Protein AF-A0AAC9FQZ5-F1 (afdb_monomer_lite)

Radius of gyration: 15.2 Å; chains: 1; bounding box: 39×34×38 Å

Sequence (65 aa):
MYPIEQEPGIWFATYLISEYSDGVERILANVSMRHNVHGTEALARHAARLAGRAAIARLAPRDKN

pLDDT: mean 86.32, std 15.11, range [37.19, 97.88]

Organism: NCBI:txid190721

Secondary structure (DSSP, 8-state):
-----PPTT-B--EEEEEEEETTEEEEEEEEE-TTS-BSSHHHHHHHHHHHHHHHHHHHSPP---

Structure (mmCIF, N/CA/C/O backbone):
data_AF-A0AAC9FQZ5-F1
#
_entry.id   AF-A0AAC9FQZ5-F1
#
loop_
_atom_site.group_PDB
_atom_site.id
_atom_site.type_symbol
_atom_site.label_atom_id
_atom_site.label_alt_id
_atom_site.label_comp_id
_atom_site.label_asym_id
_atom_site.label_entity_id
_atom_site.label_seq_id
_atom_site.pdbx_PDB_ins_code
_atom_site.Cartn_x
_atom_site.Cartn_y
_atom_site.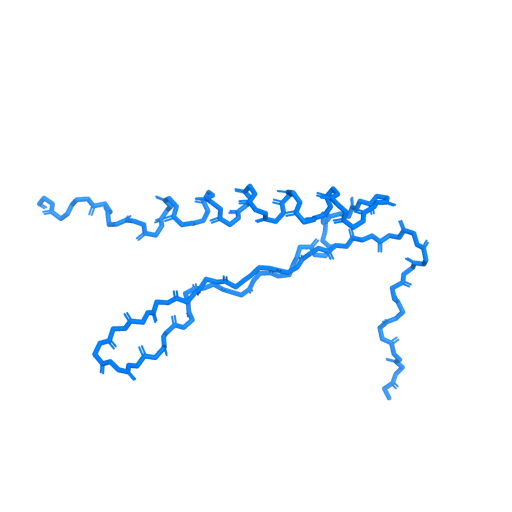Cartn_z
_atom_site.occupancy
_atom_site.B_iso_or_equiv
_atom_site.auth_seq_id
_atom_site.auth_comp_id
_atom_site.auth_asym_id
_atom_site.auth_atom_id
_atom_site.pdbx_PDB_model_num
ATOM 1 N N . MET A 1 1 ? 9.815 -24.466 -3.401 1.00 56.09 1 MET A N 1
ATOM 2 C CA . MET A 1 1 ? 9.322 -23.085 -3.579 1.00 56.09 1 MET A CA 1
ATOM 3 C C . MET A 1 1 ? 10.301 -22.401 -4.511 1.00 56.09 1 MET A C 1
ATOM 5 O O . MET A 1 1 ? 11.464 -22.298 -4.147 1.00 56.09 1 MET A O 1
ATOM 9 N N . TYR A 1 2 ? 9.875 -22.039 -5.719 1.00 53.75 2 TYR A N 1
ATOM 10 C CA . TYR A 1 2 ? 10.675 -21.168 -6.581 1.00 53.75 2 TYR A CA 1
ATOM 11 C C . TYR A 1 2 ? 10.514 -19.728 -6.079 1.00 53.75 2 TYR A C 1
ATOM 13 O O . TYR A 1 2 ? 9.421 -19.393 -5.604 1.00 53.75 2 TYR A O 1
ATOM 21 N N . PRO A 1 3 ? 11.569 -18.898 -6.099 1.00 57.84 3 PRO A N 1
ATOM 22 C CA . PRO A 1 3 ? 11.439 -17.504 -5.710 1.00 57.84 3 PRO A CA 1
ATOM 23 C C . PRO A 1 3 ? 10.404 -16.816 -6.605 1.00 57.84 3 PRO A C 1
ATOM 25 O O . PRO A 1 3 ? 10.270 -17.130 -7.786 1.00 57.84 3 PRO A O 1
ATOM 28 N N . ILE A 1 4 ? 9.648 -15.885 -6.025 1.00 67.12 4 ILE A N 1
ATOM 29 C CA . ILE A 1 4 ? 8.832 -14.953 -6.801 1.00 67.12 4 ILE A CA 1
ATOM 30 C C . ILE A 1 4 ? 9.834 -14.054 -7.519 1.00 67.12 4 ILE A C 1
ATOM 32 O O . ILE A 1 4 ? 10.349 -13.109 -6.923 1.00 67.12 4 ILE A O 1
ATOM 36 N N . GLU A 1 5 ? 10.167 -14.395 -8.758 1.00 62.31 5 GLU A N 1
ATOM 37 C CA . GLU A 1 5 ? 11.032 -13.562 -9.579 1.00 62.31 5 GLU A CA 1
ATOM 38 C C . GLU A 1 5 ? 10.268 -12.277 -9.900 1.00 62.31 5 GLU A C 1
ATOM 40 O O . GLU A 1 5 ? 9.249 -12.284 -10.591 1.00 62.31 5 GLU A O 1
ATOM 45 N N . GLN A 1 6 ? 10.708 -11.162 -9.314 1.00 65.19 6 GLN A N 1
ATOM 46 C CA . GLN A 1 6 ? 10.354 -9.859 -9.855 1.00 65.19 6 GLN A CA 1
ATOM 47 C C . GLN A 1 6 ? 11.063 -9.736 -11.197 1.00 65.19 6 GLN A C 1
ATOM 49 O O . GLN A 1 6 ? 12.290 -9.823 -11.254 1.00 65.19 6 GLN A O 1
ATOM 54 N N . GLU A 1 7 ? 10.291 -9.540 -12.264 1.00 73.31 7 GLU A N 1
ATOM 55 C CA . GLU A 1 7 ? 10.856 -9.216 -13.568 1.00 73.31 7 GLU A CA 1
ATOM 56 C C . GLU A 1 7 ? 11.753 -7.973 -13.427 1.00 73.31 7 GLU A C 1
ATOM 58 O O . GLU A 1 7 ? 11.304 -6.946 -12.897 1.00 73.31 7 GLU A O 1
ATOM 63 N N . PRO A 1 8 ? 13.028 -8.039 -13.853 1.00 75.38 8 PRO A N 1
ATOM 64 C CA . PRO A 1 8 ? 13.935 -6.906 -13.758 1.00 75.38 8 PRO A CA 1
ATOM 65 C C . PRO A 1 8 ? 13.346 -5.669 -14.440 1.00 75.38 8 PRO A C 1
ATOM 67 O O . PRO A 1 8 ? 12.905 -5.722 -15.585 1.00 75.38 8 PRO A O 1
ATOM 70 N N . GLY A 1 9 ? 13.344 -4.540 -13.732 1.00 82.06 9 GLY A N 1
ATOM 71 C CA . GLY A 1 9 ? 12.780 -3.287 -14.242 1.00 82.06 9 GLY A CA 1
ATOM 72 C C . GLY A 1 9 ? 11.269 -3.134 -14.048 1.00 82.06 9 GLY A C 1
ATOM 73 O O . GLY A 1 9 ? 10.741 -2.075 -14.382 1.00 82.06 9 GLY A O 1
ATOM 74 N N . ILE A 1 10 ? 10.580 -4.119 -13.460 1.00 88.75 10 ILE A N 1
ATOM 75 C CA . ILE A 1 10 ? 9.162 -4.022 -13.105 1.00 88.75 10 ILE A CA 1
ATOM 76 C C . ILE A 1 10 ? 9.005 -3.884 -11.593 1.00 88.75 10 ILE A C 1
ATOM 78 O O . ILE A 1 10 ? 9.356 -4.761 -10.808 1.00 88.75 10 ILE A O 1
ATOM 82 N N . TRP A 1 11 ? 8.405 -2.772 -11.182 1.00 92.38 11 TRP A N 1
ATOM 83 C CA . TRP A 1 11 ? 8.170 -2.433 -9.788 1.00 92.38 11 TRP A CA 1
ATOM 84 C C . TRP A 1 11 ? 6.679 -2.396 -9.493 1.00 92.38 11 TRP A C 1
ATOM 86 O O . TRP A 1 11 ? 5.929 -1.664 -10.130 1.00 92.38 11 TRP A O 1
ATOM 96 N N . PHE A 1 12 ? 6.255 -3.115 -8.463 1.00 93.25 12 PHE A N 1
ATOM 97 C CA . PHE A 1 12 ? 4.978 -2.880 -7.799 1.00 93.25 12 PHE A CA 1
ATOM 98 C C . PHE A 1 12 ? 5.244 -2.584 -6.329 1.00 93.25 12 PHE A C 1
ATOM 100 O O . PHE A 1 12 ? 6.262 -2.992 -5.769 1.00 93.25 12 PHE A O 1
ATOM 107 N N . ALA A 1 13 ? 4.318 -1.879 -5.697 1.00 94.69 13 ALA A N 1
ATOM 108 C CA . ALA A 1 13 ? 4.417 -1.550 -4.288 1.00 94.69 13 ALA A CA 1
ATOM 109 C C . ALA A 1 13 ? 3.346 -2.283 -3.476 1.00 94.69 13 ALA A C 1
ATOM 111 O O . ALA A 1 13 ? 2.285 -2.664 -3.975 1.00 94.69 13 ALA A O 1
ATOM 112 N N . THR A 1 14 ? 3.640 -2.464 -2.198 1.00 95.56 14 THR A N 1
ATOM 113 C CA . THR A 1 14 ? 2.677 -2.895 -1.189 1.00 95.56 14 THR A CA 1
ATOM 114 C C . THR A 1 14 ? 2.535 -1.753 -0.194 1.00 95.56 14 THR A C 1
ATOM 116 O O . THR A 1 14 ? 3.535 -1.127 0.162 1.00 95.56 14 THR A O 1
ATOM 119 N N . TYR A 1 15 ? 1.313 -1.465 0.248 1.00 95.75 15 TYR A N 1
ATOM 120 C CA . TYR A 1 15 ? 1.079 -0.534 1.350 1.00 95.75 15 TYR A CA 1
ATOM 121 C C . TYR A 1 15 ? 0.311 -1.214 2.484 1.00 95.75 15 TYR A C 1
ATOM 123 O O . TYR A 1 15 ? -0.555 -2.061 2.253 1.00 95.75 15 TYR A O 1
ATOM 131 N N . LEU A 1 16 ? 0.650 -0.812 3.708 1.00 96.12 16 LEU A N 1
ATOM 132 C CA . LEU A 1 16 ? 0.012 -1.230 4.949 1.00 96.12 16 LEU A CA 1
ATOM 133 C C . LEU A 1 16 ? -0.650 -0.003 5.583 1.00 96.12 16 LEU A C 1
ATOM 135 O O . LEU A 1 16 ? -0.054 1.075 5.606 1.00 96.12 16 LEU A O 1
ATOM 139 N N . ILE A 1 17 ? -1.866 -0.165 6.091 1.00 95.00 17 ILE A N 1
ATOM 140 C CA . ILE A 1 17 ? -2.512 0.807 6.973 1.00 95.00 17 ILE A CA 1
ATOM 141 C C . ILE A 1 17 ? -2.731 0.104 8.303 1.00 95.00 17 ILE A C 1
ATOM 143 O O . ILE A 1 17 ? -3.458 -0.889 8.353 1.00 95.00 17 ILE A O 1
ATOM 147 N N . SER A 1 18 ? -2.124 0.639 9.355 1.00 94.38 18 SER A N 1
ATOM 148 C CA . SER A 1 18 ? -2.309 0.188 10.730 1.00 94.38 18 SER A CA 1
ATOM 149 C C . SER A 1 18 ? -2.916 1.311 11.554 1.00 94.38 18 SER A C 1
ATOM 151 O O . SER A 1 18 ? -2.579 2.483 11.380 1.00 94.38 18 SER A O 1
ATOM 153 N N . GLU A 1 19 ? -3.802 0.941 12.459 1.00 93.44 19 GLU A N 1
ATOM 154 C CA . GLU A 1 19 ? -4.292 1.793 13.528 1.00 93.44 19 GLU A CA 1
ATOM 155 C C . GLU A 1 19 ? -3.672 1.326 14.839 1.00 93.44 19 GLU A C 1
ATOM 157 O O . GLU A 1 19 ? -3.619 0.129 15.116 1.00 93.44 19 GLU A O 1
A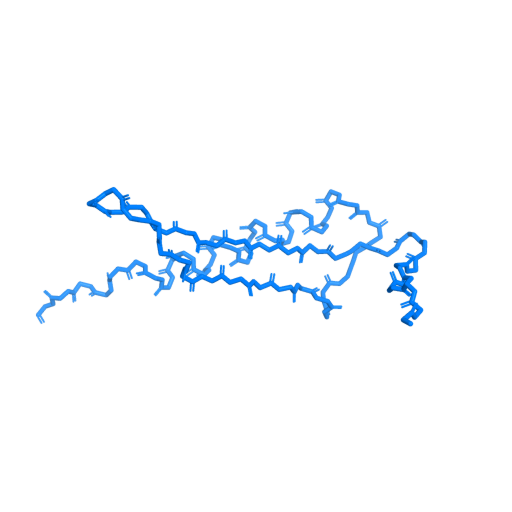TOM 162 N N . TYR A 1 20 ? -3.205 2.279 15.636 1.00 92.88 20 TYR A N 1
ATOM 163 C CA . TYR A 1 20 ? -2.713 2.023 16.981 1.00 92.88 20 TYR A CA 1
ATOM 164 C C . TYR A 1 20 ? -3.674 2.674 17.971 1.00 92.88 20 TYR A C 1
ATOM 166 O O . TYR A 1 20 ? -3.830 3.896 17.969 1.00 92.88 20 TYR A O 1
ATOM 174 N N . SER A 1 21 ? -4.309 1.864 18.812 1.00 92.12 21 SER A N 1
ATOM 175 C CA . SER A 1 21 ? -5.231 2.317 19.858 1.00 92.12 21 SER A CA 1
ATOM 176 C C . SER A 1 21 ? -5.068 1.450 21.099 1.00 92.12 21 SER A C 1
ATOM 178 O O . SER A 1 21 ? -4.898 0.240 20.976 1.00 92.12 21 SER A O 1
ATOM 180 N N . ASP A 1 22 ? -5.110 2.052 22.289 1.00 92.81 22 ASP A N 1
ATOM 181 C CA . ASP A 1 22 ? -5.044 1.339 23.577 1.00 92.81 22 ASP A CA 1
ATOM 182 C C . ASP A 1 22 ? -3.849 0.372 23.709 1.00 92.81 22 ASP A C 1
ATOM 184 O O . ASP A 1 22 ? -3.934 -0.684 24.331 1.00 92.81 22 ASP A O 1
ATOM 188 N N . GLY A 1 23 ? -2.713 0.725 23.097 1.00 93.06 23 GLY A N 1
ATOM 189 C CA . GLY A 1 23 ? -1.501 -0.102 23.102 1.00 93.06 23 GLY A CA 1
ATOM 190 C C . GLY A 1 23 ? -1.552 -1.331 22.185 1.00 93.06 23 GLY A C 1
ATOM 191 O O . GLY A 1 23 ? -0.641 -2.154 22.238 1.00 93.06 23 GLY A O 1
ATOM 192 N N . VAL A 1 24 ? -2.575 -1.454 21.335 1.00 94.88 24 VAL A N 1
ATOM 193 C CA . VAL A 1 24 ? -2.756 -2.561 20.387 1.00 94.88 24 VAL A CA 1
ATOM 194 C C . VAL A 1 24 ? -2.668 -2.050 18.948 1.00 94.88 24 VAL A C 1
ATOM 196 O O . VAL A 1 24 ? -3.275 -1.039 18.594 1.00 94.88 24 VAL A O 1
ATOM 199 N N . GLU A 1 25 ? -1.918 -2.764 18.103 1.00 94.62 25 GLU A N 1
ATOM 200 C CA . GLU A 1 25 ? -1.899 -2.542 16.654 1.00 94.62 25 GLU A CA 1
ATOM 201 C C . GLU A 1 25 ? -3.014 -3.335 15.968 1.00 94.62 25 GLU A C 1
ATOM 203 O O . GLU A 1 25 ? -3.127 -4.552 16.133 1.00 94.62 25 GLU A O 1
ATOM 208 N N . ARG A 1 26 ? -3.797 -2.656 15.130 1.00 94.06 26 ARG A N 1
ATOM 209 C CA . ARG A 1 26 ? -4.794 -3.258 14.250 1.00 94.06 26 ARG A CA 1
ATOM 210 C C . ARG A 1 26 ? -4.466 -2.941 12.796 1.00 94.06 26 ARG A C 1
ATOM 212 O O . ARG A 1 26 ? -4.518 -1.789 12.375 1.00 94.06 26 ARG A O 1
ATOM 219 N N . ILE A 1 27 ? -4.189 -3.970 12.000 1.00 93.88 27 ILE A N 1
ATOM 220 C CA . ILE A 1 27 ? -4.002 -3.818 10.552 1.00 93.88 27 ILE A CA 1
ATOM 221 C C . ILE A 1 27 ? -5.373 -3.586 9.906 1.00 93.88 27 ILE A C 1
ATOM 223 O O . ILE A 1 27 ? -6.238 -4.459 9.934 1.00 93.88 27 ILE A O 1
ATOM 227 N N . LEU A 1 28 ? -5.562 -2.412 9.307 1.00 93.50 28 LEU A N 1
ATOM 228 C CA . LEU A 1 28 ? -6.779 -2.027 8.588 1.00 93.50 28 LEU A CA 1
ATOM 229 C C . LEU A 1 28 ? -6.708 -2.375 7.096 1.00 93.50 28 LEU A C 1
ATOM 231 O O . LEU A 1 28 ? -7.734 -2.645 6.476 1.00 93.50 28 LEU A O 1
ATOM 235 N N . ALA A 1 29 ? -5.508 -2.367 6.508 1.00 93.81 29 ALA A N 1
ATOM 236 C CA . ALA A 1 29 ? -5.293 -2.770 5.122 1.00 93.81 29 ALA A CA 1
ATOM 237 C C . ALA A 1 29 ? -3.873 -3.306 4.903 1.00 93.81 29 ALA A C 1
ATOM 239 O O . ALA A 1 29 ? -2.905 -2.732 5.392 1.00 93.81 29 ALA A O 1
ATOM 240 N N . ASN A 1 30 ? -3.752 -4.365 4.104 1.00 95.62 30 ASN A N 1
ATOM 241 C CA . ASN A 1 30 ? -2.489 -4.867 3.568 1.00 95.62 30 ASN A CA 1
ATOM 242 C C . ASN A 1 30 ? -2.704 -5.171 2.084 1.00 95.62 30 ASN A C 1
ATOM 244 O O . ASN A 1 30 ? -3.300 -6.189 1.731 1.00 95.62 30 ASN A O 1
ATOM 248 N N . VAL A 1 31 ? -2.303 -4.243 1.218 1.00 95.19 31 VAL A N 1
ATOM 249 C CA . VAL A 1 31 ? -2.631 -4.300 -0.208 1.00 95.19 31 VAL A CA 1
ATOM 250 C C . VAL A 1 31 ? -1.356 -4.400 -1.019 1.00 95.19 31 VAL A C 1
ATOM 252 O O . VAL A 1 31 ? -0.546 -3.475 -1.048 1.00 95.19 31 VAL A O 1
ATOM 255 N N . SER A 1 32 ? -1.217 -5.516 -1.732 1.00 94.88 32 SER A N 1
ATOM 256 C CA . SER A 1 32 ? -0.168 -5.704 -2.727 1.00 94.88 32 SER A CA 1
ATOM 257 C C . SER A 1 32 ? -0.674 -5.274 -4.101 1.00 94.88 32 SER A C 1
ATOM 259 O O . SER A 1 32 ? -1.616 -5.854 -4.642 1.00 94.88 32 SER A O 1
ATOM 261 N N . MET A 1 33 ? -0.046 -4.261 -4.695 1.00 94.19 33 MET A N 1
ATOM 262 C CA . MET A 1 33 ? -0.474 -3.682 -5.970 1.00 94.19 33 MET A CA 1
ATOM 263 C C . MET A 1 33 ? 0.125 -4.429 -7.172 1.00 94.19 33 MET A C 1
ATOM 265 O O . MET A 1 33 ? 0.571 -3.805 -8.124 1.00 94.19 33 MET A O 1
ATOM 269 N N . ARG A 1 34 ? 0.134 -5.771 -7.156 1.00 90.69 34 ARG A N 1
ATOM 270 C CA . ARG A 1 34 ? 0.752 -6.609 -8.214 1.00 90.69 34 ARG A CA 1
ATOM 271 C C . ARG A 1 34 ? 0.200 -6.368 -9.622 1.00 90.69 34 ARG A C 1
ATOM 273 O O . ARG A 1 34 ? 0.878 -6.663 -10.594 1.00 90.69 34 ARG A O 1
ATOM 280 N N . HIS A 1 35 ? -1.020 -5.848 -9.724 1.00 88.75 35 HIS A N 1
ATOM 281 C CA . HIS A 1 35 ? -1.666 -5.487 -10.987 1.00 88.75 35 HIS A CA 1
ATOM 282 C C . HIS A 1 35 ? -1.332 -4.058 -11.457 1.00 88.75 35 HIS A C 1
ATOM 284 O O . HIS A 1 35 ? -1.740 -3.669 -12.545 1.00 88.75 35 HIS A O 1
ATOM 290 N N . ASN A 1 36 ? -0.635 -3.263 -10.640 1.00 91.00 36 ASN A N 1
ATOM 291 C CA . ASN A 1 36 ? -0.255 -1.886 -10.937 1.00 91.00 36 ASN A CA 1
ATOM 292 C C . ASN A 1 36 ? 1.272 -1.763 -10.875 1.00 91.00 36 ASN A C 1
ATOM 294 O O . ASN A 1 36 ? 1.863 -1.530 -9.817 1.00 91.00 36 ASN A O 1
ATOM 298 N N . VAL A 1 37 ? 1.891 -2.014 -12.024 1.00 93.38 37 VAL A N 1
ATOM 299 C CA . VAL A 1 37 ? 3.339 -2.103 -12.183 1.00 93.38 37 VAL A CA 1
ATOM 300 C C . VAL A 1 37 ? 3.911 -0.861 -12.861 1.00 93.38 37 VAL A C 1
ATOM 302 O O . VAL A 1 37 ? 3.258 -0.219 -13.682 1.00 93.38 37 VAL A O 1
ATOM 305 N N . HIS A 1 38 ? 5.156 -0.530 -12.537 1.00 93.62 38 HIS A N 1
ATOM 306 C CA . HIS A 1 38 ? 5.853 0.646 -13.039 1.00 93.62 38 HIS A CA 1
ATOM 307 C C . HIS A 1 38 ? 7.303 0.328 -13.401 1.00 93.62 38 HIS A C 1
ATOM 309 O O . HIS A 1 38 ? 7.929 -0.529 -12.788 1.00 93.62 38 HIS A O 1
ATOM 315 N N . GLY A 1 39 ? 7.866 1.085 -14.345 1.00 92.94 39 GLY A N 1
ATOM 316 C CA . GLY A 1 39 ? 9.266 0.932 -14.762 1.00 92.94 39 GLY A CA 1
ATOM 317 C C . GLY A 1 39 ? 10.300 1.390 -13.724 1.00 92.94 39 GLY A C 1
ATOM 318 O O . GLY A 1 39 ? 11.494 1.171 -13.900 1.00 92.94 39 GLY A O 1
ATOM 319 N N . THR A 1 40 ? 9.874 2.058 -12.645 1.00 92.81 40 THR A N 1
ATOM 320 C CA . THR A 1 40 ? 10.769 2.544 -11.587 1.00 92.81 40 THR A CA 1
ATOM 321 C C . THR A 1 40 ? 10.143 2.393 -10.205 1.00 92.81 40 THR A C 1
ATOM 323 O O . THR A 1 40 ? 8.927 2.528 -10.032 1.00 92.81 40 THR A O 1
ATOM 326 N N . GLU A 1 41 ? 10.992 2.194 -9.194 1.00 93.50 41 GLU A N 1
ATOM 327 C CA . GLU A 1 41 ? 10.563 2.128 -7.794 1.00 93.50 41 GLU A CA 1
ATOM 328 C C . GLU A 1 41 ? 9.849 3.420 -7.361 1.00 93.50 41 GLU A C 1
ATOM 330 O O . GLU A 1 41 ? 8.834 3.379 -6.664 1.00 93.50 41 GLU A O 1
ATOM 335 N N . ALA A 1 42 ? 10.345 4.582 -7.802 1.00 95.69 42 ALA A N 1
ATOM 336 C CA . ALA A 1 42 ? 9.784 5.881 -7.440 1.00 95.69 42 ALA A CA 1
ATOM 337 C C . ALA A 1 42 ? 8.320 6.028 -7.888 1.00 95.69 42 ALA A C 1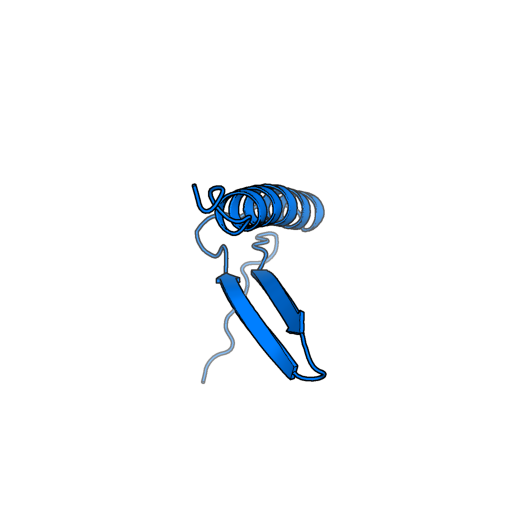
ATOM 339 O O . ALA A 1 42 ? 7.488 6.508 -7.112 1.00 95.69 42 ALA A O 1
ATOM 340 N N . LEU A 1 43 ? 7.993 5.571 -9.103 1.00 96.50 43 LEU A N 1
ATOM 341 C CA . LEU A 1 43 ? 6.624 5.575 -9.621 1.00 96.50 43 LEU A CA 1
ATOM 342 C C . LEU A 1 43 ? 5.728 4.600 -8.848 1.00 96.50 43 LEU A C 1
ATOM 344 O O . LEU A 1 43 ? 4.642 4.994 -8.424 1.00 96.50 43 LEU A O 1
ATOM 348 N N . ALA A 1 44 ? 6.206 3.384 -8.569 1.00 95.88 44 ALA A N 1
ATOM 349 C CA . ALA A 1 44 ? 5.463 2.407 -7.770 1.00 95.88 44 ALA A CA 1
ATOM 350 C C . ALA A 1 44 ? 5.171 2.915 -6.351 1.00 95.88 44 ALA A C 1
ATOM 352 O O . ALA A 1 44 ? 4.044 2.819 -5.858 1.00 95.88 44 ALA A O 1
ATOM 353 N N . ARG A 1 45 ? 6.159 3.541 -5.704 1.00 96.19 45 ARG A N 1
ATOM 354 C CA . ARG A 1 45 ? 5.996 4.150 -4.380 1.00 96.19 45 ARG A CA 1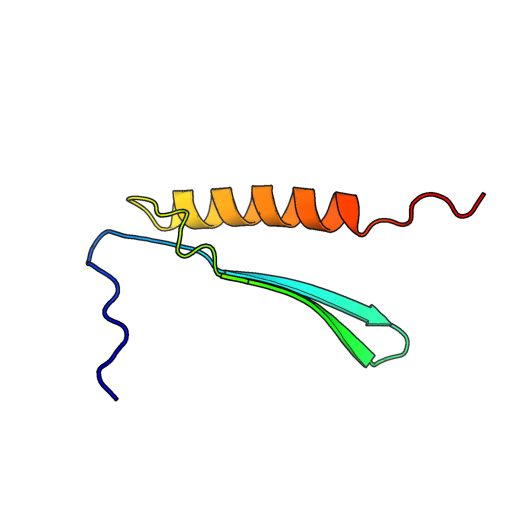
ATOM 355 C C . ARG A 1 45 ? 5.026 5.331 -4.417 1.00 96.19 45 ARG A C 1
ATOM 357 O O . ARG A 1 45 ? 4.234 5.501 -3.491 1.00 96.19 45 ARG A O 1
ATOM 364 N N . HIS A 1 46 ? 5.075 6.156 -5.463 1.00 97.88 46 HIS A N 1
ATOM 365 C CA . HIS A 1 46 ? 4.127 7.254 -5.642 1.00 97.88 46 HIS A CA 1
ATOM 366 C C . HIS A 1 46 ? 2.691 6.736 -5.806 1.00 97.88 46 HIS A C 1
ATOM 368 O O . HIS A 1 46 ? 1.799 7.195 -5.091 1.00 97.88 46 HIS A O 1
ATOM 374 N N . ALA A 1 47 ? 2.481 5.726 -6.654 1.00 97.44 47 ALA A N 1
ATOM 375 C CA . ALA A 1 47 ? 1.182 5.087 -6.846 1.00 97.44 47 ALA A CA 1
ATOM 376 C C . ALA A 1 47 ? 0.633 4.481 -5.544 1.00 97.44 47 ALA A C 1
ATOM 378 O O . ALA A 1 47 ? -0.527 4.715 -5.202 1.00 97.44 47 ALA A O 1
ATOM 379 N N . ALA A 1 48 ? 1.471 3.792 -4.760 1.00 97.06 48 ALA A N 1
ATOM 380 C CA . ALA A 1 48 ? 1.075 3.270 -3.452 1.00 97.06 48 ALA A CA 1
ATOM 381 C C . ALA A 1 48 ? 0.694 4.366 -2.454 1.00 97.06 48 ALA A C 1
ATOM 383 O O . ALA A 1 48 ? -0.274 4.203 -1.715 1.00 97.06 48 ALA A O 1
ATOM 384 N N . ARG A 1 49 ? 1.393 5.507 -2.442 1.00 96.81 49 ARG A N 1
ATOM 385 C CA . ARG A 1 49 ? 1.011 6.646 -1.589 1.00 96.81 49 ARG A CA 1
ATOM 386 C C . ARG A 1 49 ? -0.345 7.222 -1.981 1.00 96.81 49 ARG A C 1
ATOM 388 O O . ARG A 1 49 ? -1.130 7.547 -1.095 1.00 96.81 49 ARG A O 1
ATOM 395 N N . LEU A 1 50 ? -0.627 7.353 -3.278 1.00 97.44 50 LEU A N 1
ATOM 396 C CA . LEU A 1 50 ? -1.929 7.825 -3.759 1.00 97.44 50 LEU A CA 1
ATOM 397 C C . LEU A 1 50 ? -3.049 6.848 -3.379 1.00 97.44 50 LEU A C 1
ATOM 399 O O . LEU A 1 50 ? -4.051 7.264 -2.799 1.00 97.44 50 LEU A O 1
ATOM 403 N N . ALA A 1 51 ? -2.853 5.553 -3.640 1.00 96.44 51 ALA A N 1
ATOM 404 C CA . ALA A 1 51 ? -3.816 4.513 -3.292 1.00 96.44 51 ALA A CA 1
ATOM 405 C C . ALA A 1 51 ? -4.047 4.429 -1.774 1.00 96.44 51 ALA A C 1
ATOM 407 O O . ALA A 1 51 ? -5.191 4.411 -1.327 1.00 96.44 51 ALA A O 1
ATOM 408 N N . GLY A 1 52 ? -2.972 4.458 -0.982 1.00 95.25 52 GLY A N 1
ATOM 409 C CA . GLY A 1 52 ? -3.032 4.458 0.477 1.00 95.25 52 GLY A CA 1
ATOM 410 C C . GLY A 1 52 ? -3.766 5.680 1.028 1.00 95.25 52 GLY A C 1
ATOM 411 O O . GLY A 1 52 ? -4.637 5.529 1.877 1.00 95.25 52 GLY A O 1
ATOM 412 N N . ARG A 1 53 ? -3.508 6.884 0.498 1.00 95.12 53 ARG A N 1
ATOM 413 C CA . ARG A 1 53 ? -4.259 8.099 0.869 1.00 95.12 53 ARG A CA 1
ATOM 414 C C . ARG A 1 53 ? -5.752 7.963 0.581 1.00 95.12 53 ARG A C 1
ATOM 416 O O . ARG A 1 53 ? -6.564 8.303 1.435 1.00 95.12 53 ARG A O 1
ATOM 423 N N . ALA A 1 54 ? -6.113 7.443 -0.591 1.00 94.81 54 ALA A N 1
ATOM 424 C CA . ALA A 1 54 ? -7.510 7.210 -0.943 1.00 94.81 54 ALA A CA 1
ATOM 425 C C . ALA A 1 54 ? -8.166 6.152 -0.038 1.00 94.81 54 ALA A C 1
ATOM 427 O O . ALA A 1 54 ? -9.324 6.306 0.343 1.00 94.81 54 ALA A O 1
ATOM 428 N N . ALA A 1 55 ? -7.435 5.098 0.333 1.00 94.00 55 ALA A N 1
ATOM 429 C CA . ALA A 1 55 ? -7.907 4.084 1.270 1.00 94.00 55 ALA A CA 1
ATOM 430 C C . ALA A 1 55 ? -8.110 4.663 2.681 1.00 94.00 55 ALA A C 1
ATOM 432 O O . ALA A 1 55 ? -9.174 4.465 3.258 1.00 94.00 55 ALA A O 1
ATOM 433 N N . ILE A 1 56 ? -7.163 5.456 3.195 1.00 92.75 56 ILE A N 1
ATOM 434 C CA . ILE A 1 56 ? -7.297 6.166 4.479 1.00 92.75 56 ILE A CA 1
ATOM 435 C C . ILE A 1 56 ? -8.523 7.088 4.470 1.00 92.75 56 ILE A C 1
ATOM 437 O O . ILE A 1 56 ? -9.306 7.068 5.413 1.00 92.75 56 ILE A O 1
ATOM 441 N N . ALA A 1 57 ? -8.746 7.844 3.391 1.00 92.75 57 ALA A N 1
ATOM 442 C CA . ALA A 1 57 ? -9.913 8.722 3.272 1.00 92.75 57 ALA A CA 1
ATOM 443 C C . ALA A 1 57 ? -11.255 7.964 3.323 1.00 92.75 57 ALA A C 1
ATOM 445 O O . ALA A 1 57 ? -12.261 8.532 3.733 1.00 92.75 57 ALA A O 1
ATOM 446 N N . ARG A 1 58 ? -11.279 6.682 2.930 1.00 88.94 58 ARG A N 1
ATOM 447 C CA . ARG A 1 58 ? -12.459 5.805 3.050 1.00 88.94 58 ARG A CA 1
ATOM 448 C C . ARG A 1 58 ? -12.612 5.185 4.440 1.00 88.94 58 ARG A C 1
ATOM 450 O O . ARG A 1 58 ? -13.711 4.758 4.777 1.00 88.94 58 ARG A O 1
ATOM 457 N N . LEU A 1 59 ? -11.517 5.088 5.197 1.00 85.12 59 LEU A N 1
ATOM 458 C CA . LEU A 1 59 ? -11.490 4.582 6.572 1.00 85.12 59 LEU A CA 1
ATOM 459 C C . LEU A 1 59 ? -11.882 5.649 7.596 1.00 85.12 59 LEU A C 1
ATOM 461 O O . LEU A 1 59 ? -12.390 5.296 8.658 1.00 85.12 59 LEU A O 1
ATOM 465 N N . ALA A 1 60 ? -11.647 6.930 7.287 1.00 69.00 60 ALA A N 1
ATOM 466 C CA . ALA A 1 60 ? -12.118 8.035 8.109 1.00 69.00 60 ALA A CA 1
ATOM 467 C C . ALA A 1 60 ? -13.624 7.860 8.374 1.00 69.00 60 ALA A C 1
ATOM 469 O O . ALA A 1 60 ? -14.365 7.528 7.440 1.00 69.00 60 ALA A O 1
ATOM 470 N N . PRO A 1 61 ? -14.080 8.010 9.629 1.00 61.22 61 PRO A N 1
ATOM 471 C CA . PRO A 1 61 ? -15.464 7.748 9.970 1.00 61.22 61 PRO A CA 1
ATOM 472 C C . PRO A 1 61 ? -16.349 8.609 9.071 1.00 61.22 61 PRO A C 1
ATOM 474 O O . PRO A 1 61 ? -16.230 9.831 9.063 1.00 61.22 61 PRO A O 1
ATOM 477 N N . ARG A 1 62 ? -17.254 7.971 8.313 1.00 57.16 62 ARG A N 1
ATOM 478 C CA . ARG A 1 62 ? -18.501 8.650 7.949 1.00 57.16 62 ARG A CA 1
ATOM 479 C C . ARG A 1 62 ? -19.041 9.129 9.285 1.00 57.16 62 ARG A C 1
ATOM 481 O O . ARG A 1 62 ? -19.240 8.275 10.153 1.00 57.16 62 ARG A O 1
ATOM 4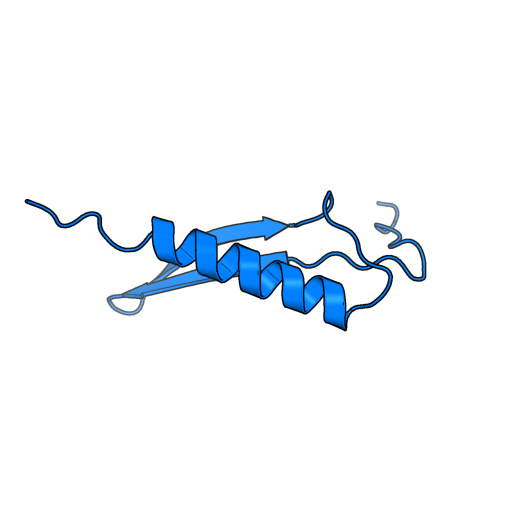88 N N . ASP A 1 63 ? -19.144 10.444 9.459 1.00 49.56 63 ASP A N 1
ATOM 489 C CA . ASP A 1 63 ? -19.709 11.056 10.654 1.00 49.56 63 ASP A CA 1
ATOM 490 C C . ASP A 1 63 ? -20.865 10.186 11.132 1.00 49.56 63 ASP A C 1
ATOM 492 O O . ASP A 1 63 ? -21.815 9.925 10.386 1.00 49.56 63 ASP A O 1
ATOM 496 N N . LYS A 1 64 ? -20.713 9.635 12.339 1.00 46.34 64 LYS A N 1
ATOM 497 C CA . LYS A 1 64 ? -21.822 9.008 13.046 1.00 46.34 64 LYS A CA 1
ATOM 498 C C . LYS A 1 64 ? -22.791 10.143 13.355 1.00 46.34 64 LYS A C 1
ATOM 500 O O . LYS A 1 64 ? -22.659 10.789 14.390 1.00 46.34 64 LYS A O 1
ATOM 505 N N . ASN A 1 65 ? -23.672 1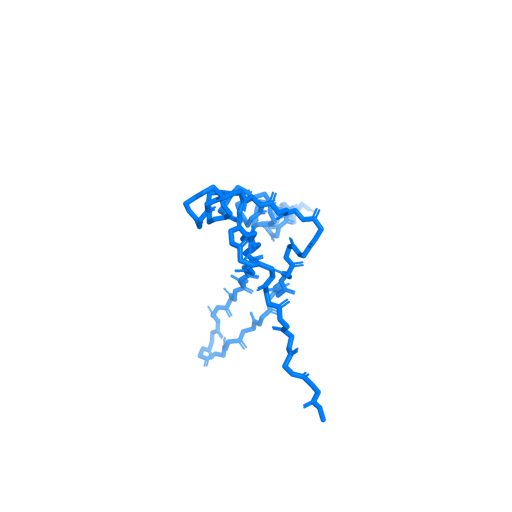0.418 12.403 1.00 37.19 65 ASN A N 1
ATOM 506 C CA . ASN A 1 65 ? -24.885 11.188 12.607 1.00 37.19 65 ASN A CA 1
ATOM 507 C C . ASN A 1 65 ? -25.944 10.281 13.229 1.00 37.19 65 ASN A C 1
ATOM 509 O O . ASN A 1 65 ? -26.107 9.151 12.710 1.00 37.19 65 ASN A O 1
#

Foldseek 3Di:
DDDPDDDPQKDADWDWDWDADPNDIDTPDTDTPPVDIDSDNVVNVVVRVVVVVVVVVVVPDPPPD